Protein AF-A0A3N1KK65-F1 (afdb_monomer)

pLDDT: mean 87.05, std 11.62, range [50.16, 96.94]

Sequence (72 aa):
MTDDTYTASFLGDDGQEARTEQLESIGGQAQKSLVRPAADGGDDVNWELDPDASTEGNAVYRSLGVAQHDYS

Structure (mmCIF, N/CA/C/O backbone):
data_AF-A0A3N1KK65-F1
#
_entry.id   AF-A0A3N1KK65-F1
#
loop_
_atom_site.group_PDB
_atom_site.id
_atom_site.type_symbol
_atom_site.label_atom_id
_atom_site.label_alt_id
_atom_site.label_comp_id
_atom_site.label_asym_id
_atom_site.label_entity_id
_atom_site.label_seq_id
_atom_site.pdbx_PDB_ins_code
_atom_site.Cartn_x
_atom_site.Cartn_y
_atom_site.Cartn_z
_atom_site.occupancy
_atom_site.B_iso_or_equiv
_atom_site.auth_seq_id
_atom_site.auth_comp_id
_atom_site.auth_asym_id
_atom_site.auth_atom_id
_atom_site.pdbx_PDB_model_num
ATOM 1 N N . MET A 1 1 ? -22.808 -5.534 5.962 1.00 50.16 1 MET A N 1
ATOM 2 C CA . MET A 1 1 ? -21.369 -5.448 6.260 1.00 50.16 1 MET A CA 1
ATOM 3 C C . MET A 1 1 ? -21.012 -3.999 6.042 1.00 50.16 1 MET A C 1
ATOM 5 O O . MET A 1 1 ? -21.440 -3.454 5.033 1.00 50.16 1 MET A O 1
ATOM 9 N N . THR A 1 2 ? -20.422 -3.338 7.029 1.00 56.91 2 THR A N 1
ATOM 10 C CA . THR A 1 2 ? -19.854 -2.010 6.798 1.00 56.91 2 THR A CA 1
ATOM 11 C C . THR A 1 2 ? -18.559 -2.284 6.053 1.00 56.91 2 THR A C 1
ATOM 13 O O . THR A 1 2 ? -17.677 -2.934 6.607 1.00 56.91 2 THR A O 1
ATOM 16 N N . ASP A 1 3 ? -18.508 -1.940 4.772 1.00 65.56 3 ASP A N 1
ATOM 17 C CA . ASP A 1 3 ? -17.264 -1.981 4.012 1.00 65.56 3 ASP A CA 1
ATOM 18 C C . ASP A 1 3 ? -16.376 -0.853 4.530 1.00 65.56 3 ASP A C 1
ATOM 20 O O . ASP A 1 3 ? -16.451 0.290 4.079 1.00 65.56 3 ASP A O 1
ATOM 24 N N . ASP A 1 4 ? -15.604 -1.155 5.572 1.00 88.56 4 ASP A N 1
ATOM 25 C CA . ASP A 1 4 ? -14.577 -0.259 6.078 1.00 88.56 4 ASP A CA 1
ATOM 26 C C . ASP A 1 4 ? -13.466 -0.201 5.034 1.00 88.56 4 ASP A C 1
ATOM 28 O O . ASP A 1 4 ? -12.671 -1.125 4.880 1.00 88.56 4 ASP A O 1
ATOM 32 N N . THR A 1 5 ? -13.423 0.882 4.274 1.00 93.38 5 THR A N 1
ATOM 33 C CA . THR A 1 5 ? -12.365 1.138 3.295 1.00 93.38 5 THR A CA 1
ATOM 34 C C . THR A 1 5 ? -11.314 2.087 3.852 1.00 93.38 5 THR A C 1
ATOM 36 O O . THR A 1 5 ? -11.634 2.940 4.679 1.00 93.38 5 THR A O 1
ATOM 39 N N . TYR A 1 6 ? -10.098 2.023 3.323 1.00 94.31 6 TYR A N 1
ATOM 40 C CA . TYR A 1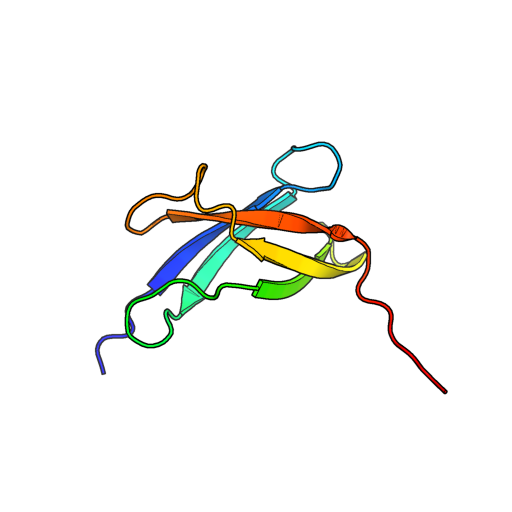 6 ? -9.021 2.963 3.619 1.00 94.31 6 TYR A CA 1
ATOM 41 C C . TYR A 1 6 ? -8.409 3.516 2.330 1.00 94.31 6 TYR A C 1
ATOM 43 O O . TYR A 1 6 ? -8.486 2.897 1.266 1.00 94.31 6 TYR A O 1
ATOM 51 N N . THR A 1 7 ? -7.792 4.691 2.428 1.00 95.88 7 THR A N 1
ATOM 52 C CA . THR A 1 7 ? -7.015 5.271 1.328 1.00 95.88 7 THR A CA 1
ATOM 53 C C . THR A 1 7 ? -5.623 4.654 1.330 1.00 95.88 7 THR A C 1
ATOM 55 O O . THR A 1 7 ? -4.942 4.704 2.350 1.00 95.88 7 THR A O 1
ATOM 58 N N . ALA A 1 8 ? -5.196 4.083 0.210 1.00 96.00 8 ALA A N 1
ATOM 59 C CA . ALA A 1 8 ? -3.877 3.495 0.024 1.00 96.00 8 ALA A CA 1
ATOM 60 C C . ALA A 1 8 ? -3.045 4.354 -0.935 1.00 96.00 8 ALA A C 1
ATOM 62 O O . ALA A 1 8 ? -3.409 4.494 -2.103 1.00 96.00 8 ALA A O 1
ATOM 63 N N . SER A 1 9 ? -1.932 4.900 -0.450 1.00 95.69 9 SER A N 1
ATOM 64 C CA . SER A 1 9 ? -0.943 5.634 -1.245 1.00 95.69 9 SER A CA 1
ATOM 65 C C . SER A 1 9 ? 0.259 4.738 -1.518 1.00 95.69 9 SER A C 1
ATOM 67 O O . SER A 1 9 ? 0.807 4.129 -0.604 1.00 95.69 9 SER A O 1
ATOM 69 N N . PHE A 1 10 ? 0.676 4.654 -2.773 1.00 95.12 10 PHE A N 1
ATOM 70 C CA . PHE A 1 10 ? 1.730 3.759 -3.236 1.00 95.12 10 PHE A CA 1
ATOM 71 C C . PHE A 1 10 ? 2.955 4.573 -3.627 1.00 95.12 10 PHE A C 1
ATOM 73 O O . PHE A 1 10 ? 2.884 5.376 -4.554 1.00 95.12 10 PHE A O 1
ATOM 80 N N . LEU A 1 11 ? 4.069 4.366 -2.931 1.00 93.81 11 LEU A N 1
ATOM 81 C CA . LEU A 1 11 ? 5.338 5.049 -3.159 1.00 93.81 11 LEU A CA 1
ATOM 82 C C . LEU A 1 11 ? 6.310 4.133 -3.902 1.00 93.81 11 LEU A C 1
ATOM 84 O O . LEU A 1 11 ? 6.681 3.079 -3.379 1.00 93.81 11 LEU A O 1
ATOM 88 N N . GLY A 1 12 ? 6.709 4.532 -5.109 1.00 90.44 12 GLY A N 1
ATOM 89 C CA . GLY A 1 12 ? 7.678 3.788 -5.911 1.00 90.44 12 GLY A CA 1
ATOM 90 C C . GLY A 1 12 ? 9.071 3.749 -5.278 1.00 90.44 12 GLY A C 1
ATOM 91 O O . GLY A 1 12 ? 9.319 4.336 -4.223 1.00 90.44 12 GLY A O 1
ATOM 92 N N . ASP A 1 13 ? 10.013 3.086 -5.951 1.00 85.62 13 ASP A N 1
ATOM 93 C CA . ASP A 1 13 ? 11.378 2.892 -5.439 1.00 85.62 13 ASP A CA 1
ATOM 94 C C . ASP A 1 13 ? 12.159 4.212 -5.291 1.00 85.62 13 ASP A C 1
ATOM 96 O O . ASP A 1 13 ? 13.142 4.292 -4.555 1.00 85.62 13 ASP A O 1
ATOM 100 N N . ASP A 1 14 ? 11.711 5.270 -5.968 1.00 86.12 14 ASP A N 1
ATOM 101 C CA . ASP A 1 14 ? 12.215 6.640 -5.847 1.00 86.12 14 ASP A CA 1
ATOM 102 C C . ASP A 1 14 ? 11.611 7.414 -4.657 1.00 86.12 14 ASP A C 1
ATOM 104 O O . ASP A 1 14 ? 11.980 8.564 -4.410 1.00 86.12 14 ASP A O 1
ATOM 108 N N . GLY A 1 15 ? 10.701 6.785 -3.907 1.00 85.50 15 GLY A N 1
ATOM 109 C CA . GLY A 1 15 ? 9.964 7.372 -2.793 1.00 85.50 15 GLY A CA 1
ATOM 110 C C . GLY A 1 15 ? 8.842 8.320 -3.216 1.00 85.50 15 GLY A C 1
ATOM 111 O O . GLY A 1 15 ? 8.230 8.940 -2.346 1.00 85.50 15 GLY A O 1
ATOM 112 N N . GLN A 1 16 ? 8.570 8.451 -4.517 1.00 89.44 16 GLN A N 1
ATOM 113 C CA . GLN A 1 16 ? 7.523 9.325 -5.034 1.00 89.44 16 GLN A CA 1
ATOM 114 C C . GLN A 1 16 ? 6.191 8.588 -5.113 1.00 89.44 16 GLN A C 1
ATOM 116 O O . GLN A 1 16 ? 6.141 7.378 -5.339 1.00 89.44 16 GLN A O 1
ATOM 121 N N . GLU A 1 17 ? 5.092 9.327 -4.946 1.00 90.94 17 GLU A N 1
ATOM 122 C CA . GLU A 1 17 ? 3.757 8.752 -5.093 1.00 90.94 17 GLU A CA 1
ATOM 123 C C . GLU A 1 17 ? 3.529 8.308 -6.541 1.00 90.94 17 GLU A C 1
ATOM 125 O O . GLU A 1 17 ? 3.454 9.117 -7.465 1.00 90.94 17 GLU A O 1
ATOM 130 N N . ALA A 1 18 ? 3.412 6.996 -6.715 1.00 90.00 18 ALA A N 1
ATOM 131 C CA . ALA A 1 18 ? 3.098 6.341 -7.969 1.00 90.00 18 ALA A CA 1
ATOM 132 C C . ALA A 1 18 ? 1.588 6.382 -8.248 1.00 90.00 18 ALA A C 1
ATOM 134 O O . ALA A 1 18 ? 1.169 6.562 -9.391 1.00 90.00 18 ALA A O 1
ATOM 135 N N . ARG A 1 19 ? 0.762 6.174 -7.212 1.00 91.12 19 ARG A N 1
ATOM 136 C CA . ARG A 1 19 ? -0.709 6.183 -7.295 1.00 91.12 19 ARG A CA 1
ATOM 137 C C . ARG A 1 19 ? -1.354 6.247 -5.908 1.00 91.12 19 ARG A C 1
ATOM 139 O O . ARG A 1 19 ? -0.732 5.874 -4.916 1.00 91.12 19 ARG A O 1
ATOM 146 N N . THR A 1 20 ? -2.641 6.583 -5.881 1.00 93.56 20 THR A N 1
ATOM 147 C CA . THR A 1 20 ? -3.506 6.461 -4.702 1.00 93.56 20 THR A CA 1
ATOM 148 C C . THR A 1 20 ? -4.830 5.789 -5.097 1.00 93.56 20 THR A C 1
ATOM 150 O O . THR A 1 20 ? -5.420 6.149 -6.116 1.00 93.56 20 THR A O 1
ATOM 153 N N . GLU A 1 21 ? -5.308 4.815 -4.316 1.00 93.44 21 GLU A N 1
ATOM 154 C CA . GLU A 1 21 ? -6.599 4.127 -4.522 1.00 93.44 21 GLU A CA 1
ATOM 155 C C . GLU A 1 21 ? -7.317 3.835 -3.194 1.00 93.44 21 GLU A C 1
ATOM 157 O O . GLU A 1 21 ? -6.712 3.846 -2.125 1.00 93.44 21 GLU A O 1
ATOM 162 N N . GLN A 1 22 ? -8.628 3.590 -3.250 1.00 95.25 22 GLN A N 1
ATOM 163 C CA . GLN A 1 22 ? -9.429 3.207 -2.086 1.00 95.25 22 GLN A CA 1
ATOM 164 C C . GLN A 1 22 ? -9.542 1.679 -2.035 1.00 95.25 22 GLN A C 1
ATOM 166 O O . GLN A 1 22 ? -9.997 1.063 -2.998 1.00 95.25 22 GLN A O 1
ATOM 171 N N . LEU A 1 23 ? -9.123 1.077 -0.921 1.00 94.25 23 LEU A N 1
ATOM 172 C CA . LEU A 1 23 ? -9.088 -0.374 -0.728 1.00 94.25 23 LEU A CA 1
ATOM 173 C C . LEU A 1 23 ? -9.996 -0.812 0.418 1.00 94.25 23 LEU A C 1
ATOM 175 O O . LEU A 1 23 ? -10.230 -0.068 1.369 1.00 94.25 23 LEU A O 1
ATOM 179 N N . GLU A 1 24 ? -10.477 -2.048 0.339 1.00 93.50 24 GLU A N 1
ATOM 180 C CA . GLU A 1 24 ? -11.235 -2.691 1.410 1.00 93.50 24 GLU A CA 1
ATOM 181 C C . GLU A 1 24 ? -10.302 -3.137 2.541 1.00 93.50 24 GLU A C 1
ATOM 183 O O . GLU A 1 24 ? -9.265 -3.777 2.316 1.00 93.50 24 GLU A O 1
ATOM 188 N N . SER A 1 25 ? -10.688 -2.823 3.777 1.00 91.25 25 SER A N 1
ATOM 189 C CA . SER A 1 25 ? -9.990 -3.291 4.971 1.00 91.25 25 SER A CA 1
ATOM 190 C C . SER A 1 25 ? -10.316 -4.756 5.243 1.00 91.25 25 SER A C 1
ATOM 192 O O . SER A 1 25 ? -11.459 -5.194 5.116 1.00 91.25 25 SER A O 1
ATOM 194 N N . ILE A 1 26 ? -9.337 -5.509 5.740 1.00 88.69 26 ILE A N 1
ATOM 195 C CA . ILE A 1 26 ? -9.547 -6.881 6.208 1.00 88.69 26 ILE A CA 1
ATOM 196 C C . ILE A 1 26 ? -9.633 -6.844 7.732 1.00 88.69 26 ILE A C 1
ATOM 198 O O . ILE A 1 26 ? -8.656 -6.545 8.412 1.00 88.69 26 ILE A O 1
ATOM 202 N N . GLY A 1 27 ? -10.821 -7.113 8.280 1.00 87.88 27 GLY A N 1
ATOM 203 C CA . GLY A 1 27 ? -11.051 -7.031 9.729 1.00 87.88 27 GLY A CA 1
ATOM 204 C C . GLY A 1 27 ? -10.905 -5.612 10.294 1.00 87.88 27 GLY A C 1
ATOM 205 O O . GLY A 1 27 ? -10.489 -5.459 11.438 1.00 87.88 27 GLY A O 1
ATOM 206 N N . GLY A 1 28 ? -11.202 -4.585 9.486 1.00 88.06 28 GLY A N 1
ATOM 207 C CA . GLY A 1 28 ? -11.036 -3.175 9.861 1.00 88.06 28 GLY A CA 1
ATOM 208 C C . GLY A 1 28 ? -9.584 -2.687 9.848 1.00 88.06 28 GLY A C 1
ATOM 209 O O . GLY A 1 28 ? -9.293 -1.625 10.388 1.00 88.06 28 GLY A O 1
ATOM 210 N N . GLN A 1 29 ? -8.662 -3.459 9.264 1.00 90.12 29 GLN A N 1
ATOM 211 C CA . GLN A 1 29 ? -7.250 -3.100 9.160 1.00 90.12 29 GLN A CA 1
ATOM 212 C C . GLN A 1 29 ? -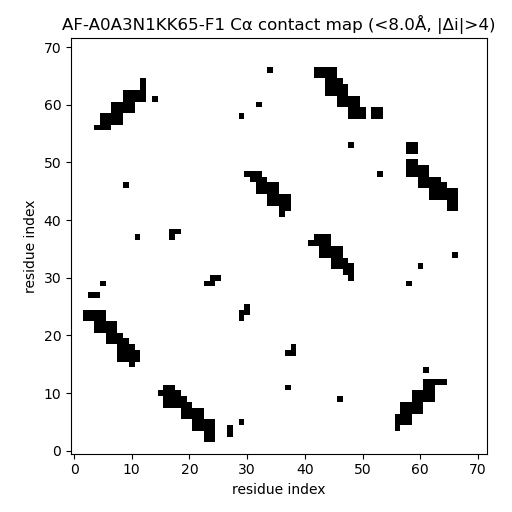6.783 -3.073 7.704 1.00 90.12 29 GLN A C 1
ATOM 214 O O . GLN A 1 29 ? -7.238 -3.865 6.872 1.00 90.12 29 GLN A O 1
ATOM 219 N N . ALA A 1 30 ? -5.830 -2.186 7.414 1.00 93.38 30 ALA A N 1
ATOM 220 C CA . ALA A 1 30 ? -5.124 -2.183 6.142 1.00 93.38 30 ALA A CA 1
ATOM 221 C C . ALA A 1 30 ? -4.348 -3.495 5.946 1.00 93.38 30 ALA A C 1
ATOM 223 O O . ALA A 1 30 ? -3.842 -4.100 6.898 1.00 93.38 30 ALA A O 1
ATOM 224 N N . GLN A 1 31 ? -4.248 -3.940 4.697 1.00 93.88 31 GLN A N 1
ATOM 225 C CA . GLN A 1 31 ? -3.497 -5.145 4.352 1.00 93.88 31 GLN A CA 1
ATOM 226 C C . GLN A 1 31 ? -1.999 -4.898 4.564 1.00 93.88 31 GLN A C 1
ATOM 228 O O . GLN A 1 31 ? -1.496 -3.836 4.209 1.00 93.88 31 GLN A O 1
ATOM 233 N N . LYS A 1 32 ? -1.266 -5.863 5.129 1.00 94.25 32 LYS A N 1
ATOM 234 C CA . LYS A 1 32 ? 0.179 -5.705 5.397 1.00 94.25 32 LYS A CA 1
ATOM 235 C C . LYS A 1 32 ? 1.015 -5.633 4.123 1.00 94.25 32 LYS A C 1
ATOM 237 O O . LYS A 1 32 ? 2.002 -4.912 4.071 1.00 94.25 32 LYS A O 1
ATOM 242 N N . SER A 1 33 ? 0.622 -6.397 3.116 1.00 94.25 33 SER A N 1
ATOM 243 C CA . SER A 1 33 ? 1.254 -6.411 1.809 1.00 94.25 33 SER A CA 1
ATOM 244 C C . SER A 1 33 ? 0.231 -6.778 0.751 1.00 94.25 33 SER A C 1
ATOM 246 O O . SER A 1 33 ? -0.784 -7.414 1.054 1.00 94.25 33 SER A O 1
ATOM 248 N N . LEU A 1 34 ? 0.484 -6.349 -0.481 1.00 93.62 34 LEU A N 1
ATOM 249 C CA . LEU A 1 34 ? -0.394 -6.611 -1.611 1.00 93.62 34 LEU A CA 1
ATOM 250 C C . LEU A 1 34 ? 0.352 -6.495 -2.944 1.00 93.62 34 LEU A C 1
ATOM 252 O O . LEU A 1 34 ? 1.399 -5.857 -3.031 1.00 93.62 34 LEU A O 1
ATOM 256 N N . VAL A 1 35 ? -0.200 -7.120 -3.983 1.00 92.94 35 VAL A N 1
ATOM 257 C CA . VAL A 1 35 ? 0.338 -7.068 -5.347 1.00 92.94 35 VAL A CA 1
ATOM 258 C C . VAL A 1 35 ? -0.557 -6.184 -6.199 1.00 92.94 35 VAL A C 1
ATOM 260 O O . VAL A 1 35 ? -1.774 -6.400 -6.286 1.00 92.94 35 VAL A O 1
ATOM 263 N N . ARG A 1 36 ? 0.048 -5.165 -6.804 1.00 91.62 36 ARG A N 1
ATOM 264 C CA . ARG A 1 36 ? -0.611 -4.222 -7.711 1.00 91.62 36 ARG A CA 1
ATOM 265 C C . ARG A 1 36 ? 0.365 -3.820 -8.810 1.00 91.62 36 ARG A C 1
ATOM 267 O O . ARG A 1 36 ? 1.562 -3.744 -8.529 1.00 91.62 36 ARG A O 1
ATOM 274 N N . PRO A 1 37 ? -0.126 -3.483 -10.010 1.00 89.62 37 PRO A N 1
ATOM 275 C CA . PRO A 1 37 ? 0.736 -2.985 -11.073 1.00 89.62 37 PRO A CA 1
ATOM 276 C C . PRO A 1 37 ? 1.507 -1.740 -10.621 1.00 89.62 37 PRO A C 1
ATOM 278 O O . PRO A 1 37 ? 1.024 -0.971 -9.785 1.00 89.62 37 PRO A O 1
ATOM 281 N N . ALA A 1 38 ? 2.684 -1.507 -11.193 1.00 84.38 38 ALA A N 1
ATOM 282 C CA . ALA A 1 38 ? 3.365 -0.217 -11.096 1.00 84.38 38 ALA A CA 1
ATOM 283 C C . ALA A 1 38 ? 2.527 0.891 -11.764 1.00 84.38 38 ALA A C 1
ATOM 285 O O . ALA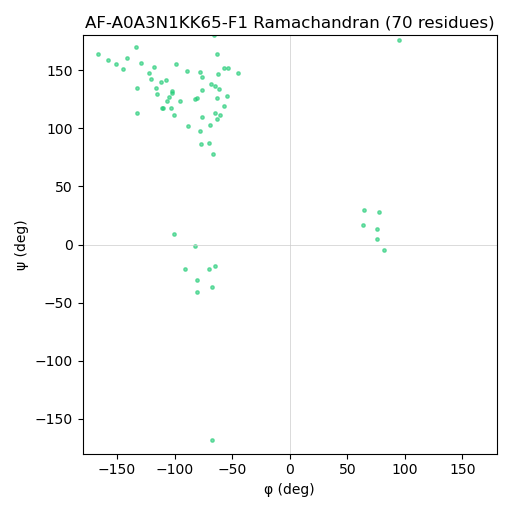 A 1 38 ? 1.582 0.597 -12.506 1.00 84.38 38 ALA A O 1
ATOM 286 N N . ALA A 1 39 ? 2.816 2.172 -11.495 1.00 79.88 39 ALA A N 1
ATOM 287 C CA . ALA A 1 39 ? 2.156 3.294 -12.183 1.00 79.88 39 ALA A CA 1
ATOM 288 C C . ALA A 1 39 ? 2.075 3.068 -13.711 1.00 79.88 39 ALA A C 1
ATOM 290 O O . ALA A 1 39 ? 2.917 2.387 -14.294 1.00 79.88 39 ALA A O 1
ATOM 291 N N . ASP A 1 40 ? 1.008 3.578 -14.335 1.00 75.19 40 ASP A N 1
ATOM 292 C CA . ASP A 1 40 ? 0.744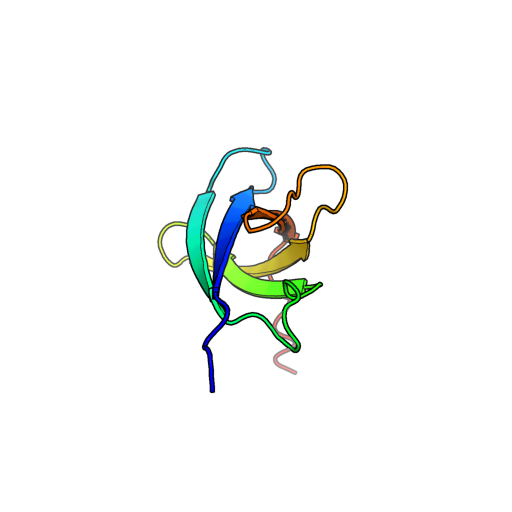 3.463 -15.781 1.00 75.19 40 ASP A CA 1
ATOM 293 C C . ASP A 1 40 ? 0.525 2.036 -16.332 1.00 75.19 40 ASP A C 1
ATOM 295 O O . ASP A 1 40 ? 0.547 1.824 -17.543 1.00 75.19 40 ASP A O 1
ATOM 299 N N . GLY A 1 41 ? 0.242 1.054 -15.468 1.00 69.31 41 GLY A N 1
ATOM 300 C CA . GLY A 1 41 ? -0.063 -0.316 -15.903 1.00 69.31 41 GLY A CA 1
ATOM 301 C C . GLY A 1 41 ? 1.175 -1.124 -16.294 1.00 69.31 41 GLY A C 1
ATOM 302 O O . GLY A 1 41 ? 1.076 -2.011 -17.141 1.00 69.31 41 GLY A O 1
ATOM 303 N N . GLY A 1 42 ? 2.326 -0.796 -15.696 1.00 79.56 42 GLY A N 1
ATOM 304 C CA . GLY A 1 42 ? 3.546 -1.598 -15.784 1.00 79.56 42 GLY A CA 1
ATOM 305 C C . GLY A 1 42 ? 3.427 -2.955 -15.080 1.00 79.56 42 GLY A C 1
ATOM 306 O O . GLY A 1 42 ? 2.336 -3.373 -14.689 1.00 79.56 42 GLY A O 1
ATOM 307 N N . ASP A 1 43 ? 4.563 -3.632 -14.912 1.00 88.12 43 ASP A N 1
ATOM 308 C CA . ASP A 1 43 ? 4.633 -4.934 -14.245 1.00 88.12 43 ASP A CA 1
ATOM 309 C C . ASP A 1 43 ? 3.985 -4.915 -12.853 1.00 88.12 43 ASP A C 1
ATOM 311 O O . ASP A 1 43 ? 3.949 -3.887 -12.168 1.00 88.12 43 ASP A O 1
ATOM 315 N N . ASP A 1 44 ? 3.485 -6.073 -12.425 1.00 90.25 44 ASP A N 1
ATOM 316 C CA . ASP A 1 44 ? 3.013 -6.258 -11.060 1.00 90.25 44 ASP A CA 1
ATOM 317 C C . ASP A 1 44 ? 4.166 -6.051 -10.075 1.00 90.25 44 ASP A C 1
ATOM 319 O O . ASP A 1 44 ? 5.270 -6.555 -10.263 1.00 90.25 44 ASP A O 1
ATOM 323 N N . VAL A 1 45 ? 3.914 -5.282 -9.021 1.00 91.75 45 VAL A N 1
ATOM 324 C CA . VAL A 1 45 ? 4.883 -4.906 -7.988 1.00 91.75 45 VAL A CA 1
ATOM 325 C C . VAL A 1 45 ? 4.375 -5.400 -6.641 1.00 91.75 45 VAL A C 1
ATOM 327 O O . VAL A 1 45 ? 3.173 -5.370 -6.356 1.00 91.75 45 VAL A O 1
ATOM 330 N N . ASN A 1 46 ? 5.304 -5.863 -5.807 1.00 93.69 46 ASN A N 1
ATOM 331 C CA . ASN A 1 46 ? 5.020 -6.155 -4.409 1.00 93.69 46 ASN A CA 1
ATOM 332 C C . ASN A 1 46 ? 5.042 -4.857 -3.607 1.00 93.69 46 ASN A C 1
ATOM 334 O O . ASN A 1 46 ? 6.036 -4.134 -3.618 1.00 93.69 46 ASN A O 1
ATOM 338 N N . TRP A 1 47 ? 3.963 -4.590 -2.885 1.00 94.62 47 TRP A N 1
ATOM 339 C CA . TRP A 1 47 ? 3.797 -3.401 -2.063 1.00 94.62 47 TRP A CA 1
ATOM 340 C C . TRP A 1 47 ? 3.706 -3.802 -0.597 1.00 94.62 47 TRP A C 1
ATOM 342 O O . TRP A 1 47 ? 2.904 -4.668 -0.241 1.00 94.62 47 TRP A O 1
ATOM 352 N N . GLU A 1 48 ? 4.506 -3.172 0.258 1.00 96.00 48 GLU A N 1
ATOM 353 C CA . GLU A 1 48 ? 4.508 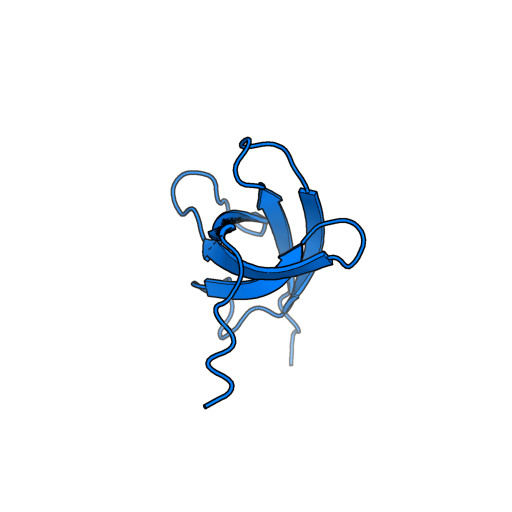-3.413 1.703 1.00 96.00 48 GLU A CA 1
ATOM 354 C C . GLU A 1 48 ? 4.073 -2.165 2.462 1.00 96.00 48 GLU A C 1
ATOM 356 O O . GLU A 1 48 ? 4.505 -1.057 2.147 1.00 96.00 48 GLU A O 1
ATOM 361 N N . LEU A 1 49 ? 3.187 -2.354 3.439 1.00 96.25 49 LEU A N 1
ATOM 362 C CA . LEU A 1 49 ? 2.691 -1.291 4.299 1.00 96.25 49 LEU A CA 1
ATOM 363 C C . LEU A 1 49 ? 3.848 -0.710 5.116 1.00 96.25 49 LEU A C 1
ATOM 365 O O . LEU A 1 49 ? 4.515 -1.435 5.849 1.00 96.25 49 LEU A O 1
ATOM 369 N N . ASP A 1 50 ? 4.025 0.601 5.043 1.00 95.88 50 ASP A N 1
ATOM 370 C CA . ASP A 1 50 ? 4.922 1.369 5.893 1.00 95.88 50 ASP A CA 1
ATOM 371 C C . ASP A 1 50 ? 4.159 1.802 7.159 1.00 95.88 50 ASP A C 1
ATOM 373 O O . ASP A 1 50 ? 3.350 2.736 7.098 1.00 95.88 50 ASP A O 1
ATOM 377 N N . PRO A 1 51 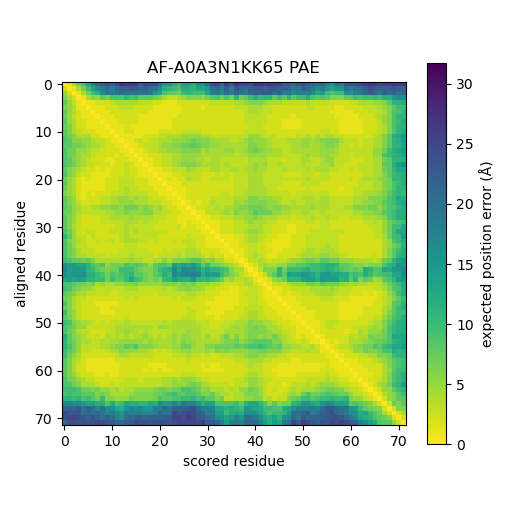? 4.361 1.136 8.311 1.00 91.69 51 PRO A N 1
ATOM 378 C CA . PRO A 1 51 ? 3.631 1.452 9.535 1.00 91.69 51 PRO A CA 1
ATOM 379 C C . PRO A 1 51 ? 4.044 2.797 10.145 1.00 91.69 51 PRO A C 1
ATOM 381 O O . PRO A 1 51 ? 3.268 3.354 10.916 1.00 91.69 51 PRO A O 1
ATOM 384 N N . ASP A 1 52 ? 5.234 3.311 9.819 1.00 93.06 52 ASP A N 1
ATOM 385 C CA . ASP A 1 52 ? 5.731 4.592 10.326 1.00 93.06 52 ASP A CA 1
ATOM 386 C C . ASP A 1 52 ? 5.135 5.772 9.542 1.00 93.06 52 ASP A C 1
ATOM 388 O O . ASP A 1 52 ? 4.942 6.855 10.098 1.00 93.06 52 ASP A O 1
ATOM 392 N N . ALA A 1 53 ? 4.825 5.565 8.258 1.00 91.38 53 ALA A N 1
ATOM 393 C CA . ALA A 1 53 ? 4.176 6.564 7.407 1.00 91.38 53 ALA A CA 1
ATOM 394 C C . ALA A 1 53 ? 2.638 6.474 7.403 1.00 91.38 53 ALA A C 1
ATOM 396 O O . ALA A 1 53 ? 1.967 7.451 7.066 1.00 91.38 53 ALA A O 1
ATOM 397 N N . SER A 1 54 ? 2.072 5.321 7.766 1.00 91.38 54 SER A N 1
ATOM 398 C CA . SER A 1 54 ? 0.622 5.093 7.769 1.00 91.38 54 SER A CA 1
ATOM 399 C C . SER A 1 54 ? -0.073 5.714 8.986 1.00 91.38 54 SER A C 1
ATOM 401 O O . SER A 1 54 ? 0.466 5.765 10.089 1.00 91.38 54 SER A O 1
ATOM 403 N N . THR A 1 55 ? -1.321 6.146 8.805 1.00 90.56 55 THR A N 1
ATOM 404 C CA . THR A 1 55 ? -2.189 6.717 9.848 1.00 90.56 55 THR A CA 1
ATOM 405 C C . THR A 1 55 ? -3.594 6.102 9.790 1.00 90.56 55 THR A C 1
ATOM 407 O O . THR A 1 55 ? -3.928 5.357 8.869 1.00 90.56 55 THR A O 1
ATOM 410 N N . GLU A 1 56 ? -4.447 6.362 10.785 1.00 85.75 56 GLU A N 1
ATOM 411 C CA . GLU A 1 56 ? -5.823 5.844 10.777 1.00 85.75 56 GLU A CA 1
ATOM 412 C C . GLU A 1 56 ? -6.584 6.295 9.514 1.00 85.75 56 GLU A C 1
ATOM 414 O O . GLU A 1 56 ? -6.760 7.487 9.267 1.00 85.75 56 GLU A O 1
ATOM 419 N N . GLY A 1 57 ? -7.025 5.330 8.698 1.00 86.88 57 GLY A N 1
ATOM 420 C CA . GLY A 1 57 ? -7.735 5.575 7.436 1.00 86.88 57 GLY A CA 1
ATOM 421 C C . GLY A 1 57 ? -6.848 5.901 6.225 1.00 86.88 57 GLY A C 1
ATOM 422 O O . GLY A 1 57 ? -7.370 5.979 5.110 1.00 86.88 57 GLY A O 1
ATOM 423 N N . ASN A 1 58 ? -5.529 6.043 6.403 1.00 93.56 58 ASN A N 1
ATOM 424 C CA . ASN A 1 58 ? -4.570 6.243 5.316 1.00 93.56 58 ASN A CA 1
ATOM 425 C C . ASN A 1 58 ? -3.360 5.307 5.466 1.00 93.56 58 ASN A C 1
ATOM 427 O O . ASN A 1 58 ? -2.564 5.429 6.393 1.00 93.56 58 ASN A O 1
ATOM 431 N N . ALA A 1 59 ? -3.222 4.373 4.535 1.00 96.38 59 ALA A N 1
ATOM 432 C CA . ALA A 1 59 ? -2.123 3.427 4.472 1.00 96.38 59 ALA A CA 1
ATOM 433 C C . ALA A 1 59 ? -1.123 3.857 3.401 1.00 96.38 59 ALA A C 1
ATOM 435 O O . ALA A 1 59 ? -1.502 4.116 2.259 1.00 96.38 59 ALA A O 1
ATOM 436 N N . VAL A 1 60 ? 0.157 3.869 3.750 1.00 96.94 60 VAL A N 1
ATOM 437 C CA . VAL A 1 60 ? 1.245 4.120 2.807 1.00 96.94 60 VAL A CA 1
ATOM 438 C C . VAL A 1 60 ? 1.927 2.797 2.507 1.00 96.94 60 VAL A C 1
ATOM 440 O O . VAL A 1 60 ? 2.341 2.098 3.424 1.00 96.94 60 VAL A O 1
ATOM 443 N N . TYR A 1 61 ? 2.058 2.458 1.231 1.00 96.19 61 TYR A N 1
ATOM 444 C CA . TYR A 1 61 ? 2.785 1.285 0.773 1.00 96.19 61 TYR A CA 1
ATOM 445 C C . TYR A 1 61 ? 4.047 1.688 0.030 1.00 96.19 61 TYR A C 1
ATOM 447 O O . TYR A 1 61 ? 4.013 2.603 -0.788 1.00 96.19 61 TYR A O 1
ATOM 455 N N . ARG A 1 62 ? 5.140 0.964 0.253 1.00 95.25 62 ARG A N 1
ATOM 456 C CA . ARG A 1 62 ? 6.384 1.114 -0.507 1.00 95.25 62 ARG A CA 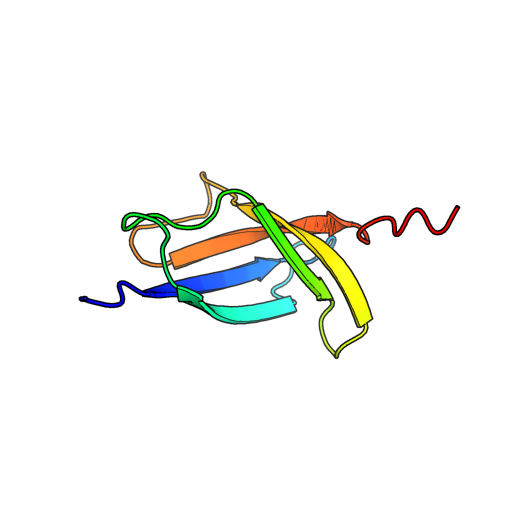1
ATOM 457 C C . ARG A 1 62 ? 6.586 -0.068 -1.437 1.00 95.25 62 ARG A C 1
ATOM 459 O O . ARG A 1 62 ? 6.272 -1.203 -1.070 1.00 95.25 62 ARG A O 1
ATOM 466 N N . SER A 1 63 ? 7.097 0.197 -2.634 1.00 92.81 63 SER A N 1
ATOM 467 C CA . SER A 1 63 ? 7.479 -0.870 -3.551 1.00 92.81 63 SER A CA 1
ATOM 468 C C . SER A 1 63 ? 8.637 -1.680 -2.970 1.00 92.81 63 SER A C 1
ATOM 470 O O . SER A 1 63 ? 9.613 -1.140 -2.456 1.00 92.81 63 SER A O 1
ATOM 472 N N . LEU A 1 64 ? 8.530 -2.999 -3.082 1.00 89.88 64 LEU A N 1
ATOM 473 C CA . LEU A 1 64 ? 9.615 -3.953 -2.852 1.00 89.88 64 LEU A CA 1
ATOM 474 C C . LEU A 1 64 ? 10.240 -4.429 -4.178 1.00 89.88 64 LEU A C 1
ATOM 476 O O . LEU A 1 64 ? 11.032 -5.370 -4.192 1.00 89.88 64 LEU A O 1
ATOM 480 N N . GLY A 1 65 ? 9.861 -3.796 -5.291 1.00 85.44 65 GLY A N 1
ATOM 481 C CA . GLY A 1 65 ? 10.226 -4.176 -6.651 1.00 85.44 65 GLY A CA 1
ATOM 482 C C . GLY A 1 65 ? 9.191 -5.066 -7.349 1.00 85.44 65 GLY A C 1
ATOM 483 O O . GLY A 1 65 ? 8.167 -5.460 -6.778 1.00 85.44 65 GLY A O 1
ATOM 484 N N . VAL A 1 66 ? 9.468 -5.358 -8.623 1.00 85.44 66 VAL A N 1
ATOM 485 C CA . VAL A 1 66 ? 8.620 -6.190 -9.488 1.00 85.44 66 VAL A CA 1
ATOM 486 C C . VAL A 1 66 ? 8.365 -7.540 -8.820 1.00 85.44 66 VAL A C 1
ATOM 488 O O . VAL A 1 66 ? 9.297 -8.229 -8.400 1.00 85.44 66 VAL A O 1
ATOM 491 N N . ALA A 1 67 ? 7.093 -7.914 -8.721 1.00 83.88 67 ALA A N 1
ATOM 492 C CA . ALA A 1 67 ? 6.678 -9.223 -8.266 1.00 83.88 67 ALA A CA 1
ATOM 493 C C . ALA A 1 67 ? 7.268 -10.260 -9.226 1.00 83.88 67 ALA A C 1
ATOM 495 O O . ALA A 1 67 ? 6.912 -10.318 -10.404 1.00 83.88 67 ALA A O 1
ATOM 496 N N . GLN A 1 68 ? 8.222 -11.058 -8.741 1.00 73.62 68 GLN A N 1
ATOM 497 C CA . GLN A 1 68 ? 8.793 -12.126 -9.549 1.00 73.62 68 GLN A CA 1
ATOM 498 C C . GLN A 1 68 ? 7.685 -13.124 -9.882 1.00 73.62 68 GLN A C 1
ATOM 500 O O . GLN A 1 68 ? 7.221 -13.872 -9.024 1.00 73.62 68 GLN A O 1
ATOM 505 N N . HIS A 1 69 ? 7.257 -13.136 -11.140 1.00 60.28 69 HIS A N 1
ATOM 506 C CA . HIS A 1 69 ? 6.491 -14.247 -11.668 1.00 60.28 69 HIS A CA 1
ATOM 507 C C . HIS A 1 69 ? 7.469 -15.384 -11.969 1.00 60.28 69 HIS A C 1
ATOM 509 O O . HIS A 1 69 ? 8.112 -15.397 -13.019 1.00 60.28 69 HIS A O 1
ATOM 515 N N . ASP A 1 70 ? 7.583 -16.343 -11.050 1.00 56.47 70 ASP A N 1
ATOM 516 C CA . ASP A 1 70 ? 8.189 -17.645 -11.335 1.00 56.47 70 ASP A CA 1
ATOM 517 C C . ASP A 1 70 ? 7.287 -18.405 -12.322 1.00 56.47 70 ASP A C 1
ATOM 519 O O . ASP A 1 70 ? 6.515 -19.289 -11.953 1.00 56.47 70 ASP A O 1
ATOM 523 N N . TYR A 1 71 ? 7.355 -18.054 -13.606 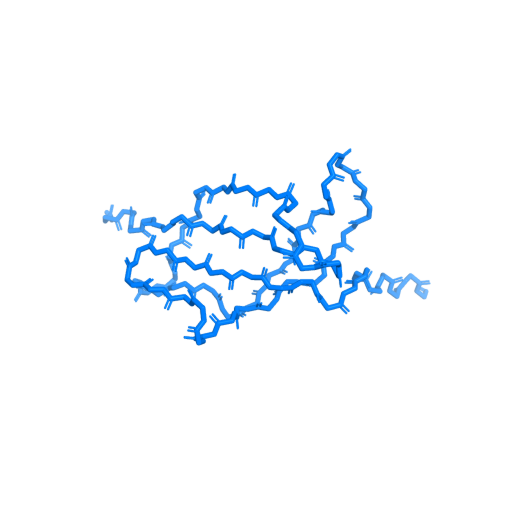1.00 50.91 71 TYR A N 1
ATOM 524 C CA . TYR A 1 71 ? 6.913 -18.955 -14.665 1.00 50.91 71 TYR A CA 1
ATOM 525 C C . TYR A 1 71 ? 8.014 -20.009 -14.854 1.00 50.91 71 TYR A C 1
ATOM 527 O O . TYR A 1 71 ? 8.934 -19.819 -15.649 1.00 50.91 71 TYR A O 1
ATOM 535 N N . SER A 1 72 ? 7.946 -21.084 -14.059 1.00 51.19 72 SER A N 1
ATOM 536 C CA . SER A 1 72 ? 8.674 -22.344 -14.298 1.00 51.19 72 SER A CA 1
ATOM 537 C C . SER A 1 72 ? 7.870 -23.291 -15.180 1.00 51.19 72 SER A C 1
ATOM 539 O O . SER A 1 72 ? 6.632 -23.349 -15.001 1.00 51.19 72 SER A O 1
#

Solvent-accessible surface area (backbone atoms only — not comparable to full-atom values): 4260 Å² total; per-residue (Å²): 131,84,83,48,60,31,40,38,36,35,22,39,89,87,68,45,79,51,50,72,49,82,40,78,34,64,92,79,33,78,66,64,56,51,78,44,55,37,62,96,74,45,63,46,21,31,30,36,52,37,75,87,76,32,51,97,62,36,44,29,27,36,49,76,46,69,51,81,77,83,83,124

Foldseek 3Di:
DPQQKAKEFEAEPVRDTQDIDIGGADVNHDDQWDWDATRPRHAIWIWGWDPVPADRRYTYTYTPGHDDDPPD

Radius of gyration: 12.53 Å; Cα contacts (8 Å, |Δi|>4): 143; chains: 1; bounding box: 34×32×27 Å

Secondary structure (DSSP, 8-state):
----EEEEEEE-TTSSEEEEEEEE-BTTB--SEEEEE-GGG-SEEEEEE-TTT-BTTEEEEEEEEE------

Mean p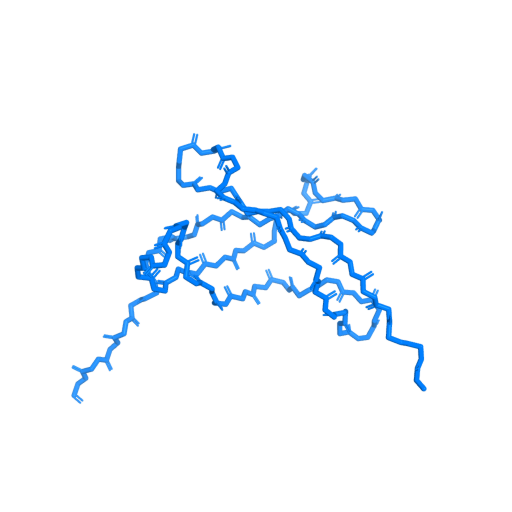redicted aligned error: 5.46 Å

Nearest PDB structures (foldseek):
  6ylf-assembly1_xP1  TM=4.319E-01  e=2.745E+00  Saccharomyces cerevisiae
  6ylh-assembly1_x  TM=4.319E-01  e=5.287E+00  Saccharomyces cerevisiae
  5z18-assembly2_D-2  TM=2.452E-01  e=6.321E+00  Mediterraneibacter gnavus